Protein AF-A0A1L8EBM4-F1 (afdb_monomer_lite)

Structure (mmCIF, N/CA/C/O backbone):
data_AF-A0A1L8EBM4-F1
#
_entry.id   AF-A0A1L8EBM4-F1
#
loop_
_atom_site.group_PDB
_atom_site.id
_atom_site.type_symbol
_atom_site.label_atom_id
_atom_site.label_alt_id
_atom_site.label_comp_id
_atom_site.label_asym_id
_atom_site.label_entity_id
_atom_site.label_seq_id
_atom_site.pdbx_PDB_ins_code
_atom_site.Cartn_x
_atom_site.Cartn_y
_atom_site.Cartn_z
_atom_site.occupancy
_atom_site.B_iso_or_equiv
_atom_site.auth_seq_id
_atom_site.auth_comp_id
_atom_site.auth_asym_id
_atom_site.auth_atom_id
_atom_site.pdbx_PDB_model_num
ATOM 1 N N . MET A 1 1 ? 6.363 -48.284 6.028 1.00 50.44 1 MET A N 1
ATOM 2 C CA . MET A 1 1 ? 7.364 -48.584 4.974 1.00 50.44 1 MET A CA 1
ATOM 3 C C . MET A 1 1 ? 6.969 -48.067 3.585 1.00 50.44 1 MET A C 1
ATOM 5 O O . MET A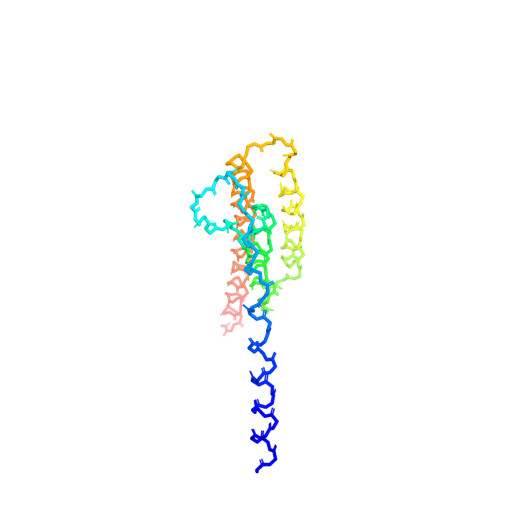 1 1 ? 7.837 -47.555 2.901 1.00 50.44 1 MET A O 1
ATOM 9 N N . LYS A 1 2 ? 5.688 -48.103 3.175 1.00 48.66 2 LYS A N 1
ATOM 10 C CA . LYS A 1 2 ? 5.227 -47.546 1.879 1.00 48.66 2 LYS A CA 1
ATOM 11 C C . LYS A 1 2 ? 5.368 -46.015 1.743 1.00 48.66 2 LYS A C 1
ATOM 13 O O . LYS A 1 2 ? 5.691 -45.537 0.666 1.00 48.66 2 LYS A O 1
ATOM 18 N N . PHE A 1 3 ? 5.225 -45.258 2.835 1.00 51.44 3 PHE A N 1
ATOM 19 C CA . PHE A 1 3 ? 5.346 -43.790 2.811 1.00 51.44 3 PHE A CA 1
ATOM 20 C C . PHE A 1 3 ? 6.774 -43.271 2.572 1.00 51.44 3 PHE A C 1
ATOM 22 O O . PHE A 1 3 ? 6.941 -42.217 1.969 1.00 51.44 3 PHE A O 1
ATOM 29 N N . LEU A 1 4 ? 7.805 -44.026 2.970 1.00 57.03 4 LEU A N 1
ATOM 30 C CA . LEU A 1 4 ? 9.201 -43.626 2.741 1.00 57.03 4 LEU A CA 1
ATOM 31 C C . LEU A 1 4 ? 9.603 -43.747 1.265 1.00 57.03 4 LEU A C 1
ATOM 33 O O . LEU A 1 4 ? 10.392 -42.945 0.777 1.00 57.03 4 LEU A O 1
ATOM 37 N N . VAL A 1 5 ? 9.010 -44.696 0.536 1.00 56.91 5 VAL A N 1
ATOM 38 C CA . VAL A 1 5 ? 9.256 -44.873 -0.904 1.00 56.91 5 VAL A CA 1
ATOM 39 C C . VAL A 1 5 ? 8.628 -43.731 -1.707 1.00 56.91 5 VAL A C 1
ATOM 41 O O . VAL A 1 5 ? 9.250 -43.224 -2.634 1.00 56.91 5 VAL A O 1
ATOM 44 N N . VAL A 1 6 ? 7.437 -43.266 -1.312 1.00 58.50 6 VAL A N 1
ATOM 45 C CA . VAL A 1 6 ? 6.760 -42.133 -1.968 1.00 58.50 6 VAL A CA 1
ATOM 46 C C . VAL A 1 6 ? 7.522 -40.825 -1.737 1.00 58.50 6 VAL A C 1
ATOM 48 O O . VAL A 1 6 ? 7.703 -40.052 -2.673 1.00 58.50 6 VAL A O 1
ATOM 51 N N . LEU A 1 7 ? 8.042 -40.603 -0.526 1.00 58.69 7 LEU A N 1
ATOM 52 C CA . LEU A 1 7 ? 8.805 -39.393 -0.207 1.00 58.69 7 LEU A CA 1
ATOM 53 C C . LEU A 1 7 ? 10.168 -39.358 -0.926 1.00 58.69 7 LEU A C 1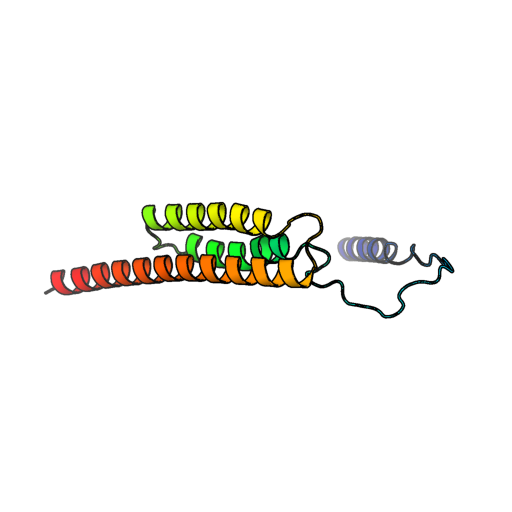
ATOM 55 O O . LEU A 1 7 ? 10.592 -38.305 -1.398 1.00 58.69 7 LEU A O 1
ATOM 59 N N . GLY A 1 8 ? 10.817 -40.517 -1.090 1.00 56.28 8 GLY A N 1
ATOM 60 C CA . GLY A 1 8 ? 12.043 -40.641 -1.886 1.00 56.28 8 GLY A CA 1
ATOM 61 C C . GLY A 1 8 ? 11.825 -40.398 -3.384 1.00 56.28 8 GLY A C 1
ATOM 62 O O . GLY A 1 8 ? 12.650 -39.753 -4.029 1.00 56.28 8 GLY A O 1
ATOM 63 N N . LEU A 1 9 ? 10.694 -40.853 -3.934 1.00 57.19 9 LEU A N 1
ATOM 64 C CA . LEU A 1 9 ? 10.384 -40.721 -5.362 1.00 57.19 9 LEU A CA 1
ATOM 65 C C . LEU A 1 9 ? 10.032 -39.273 -5.755 1.00 57.19 9 LEU A C 1
ATOM 67 O O . LEU A 1 9 ? 10.399 -38.825 -6.839 1.00 57.19 9 LEU A O 1
ATOM 71 N N . VAL A 1 10 ? 9.414 -38.507 -4.849 1.00 58.44 10 VAL A N 1
ATOM 72 C CA . VAL A 1 10 ? 9.153 -37.069 -5.050 1.00 58.44 10 VAL A CA 1
ATOM 73 C C . VAL A 1 10 ? 10.443 -36.242 -4.957 1.00 58.44 10 VAL A C 1
ATOM 75 O O . VAL A 1 10 ? 10.649 -35.342 -5.772 1.00 58.44 10 VAL A O 1
ATOM 78 N N . CYS A 1 11 ? 11.363 -36.579 -4.044 1.00 50.44 11 CYS A N 1
ATOM 79 C CA . CYS A 1 11 ? 12.663 -35.901 -3.955 1.00 50.44 11 CYS A CA 1
ATOM 80 C C . CYS A 1 11 ? 13.551 -36.126 -5.192 1.00 50.44 11 CYS A C 1
ATOM 82 O O . CYS A 1 11 ? 14.285 -35.219 -5.582 1.00 50.44 11 CYS A O 1
ATOM 84 N N . ALA A 1 12 ? 13.468 -37.291 -5.842 1.00 52.19 12 ALA A N 1
ATOM 85 C CA . ALA A 1 12 ? 14.237 -37.570 -7.057 1.00 52.19 12 ALA A CA 1
ATOM 86 C C . ALA A 1 12 ? 13.735 -36.781 -8.283 1.00 52.19 12 ALA A C 1
ATOM 88 O O . ALA A 1 12 ? 14.548 -36.346 -9.094 1.00 52.19 12 ALA A O 1
ATOM 89 N N . LEU A 1 13 ? 12.423 -36.536 -8.393 1.00 56.06 13 LEU A N 1
ATOM 90 C CA . LEU A 1 13 ? 11.832 -35.747 -9.487 1.00 56.06 13 LEU A CA 1
ATOM 91 C C . LEU A 1 13 ? 12.015 -34.229 -9.305 1.00 56.06 13 LEU A C 1
ATOM 93 O O . LEU A 1 13 ? 12.027 -33.492 -10.289 1.00 56.06 13 LEU A O 1
ATOM 97 N N . GLY A 1 14 ? 12.195 -33.755 -8.066 1.00 52.75 14 GLY A N 1
ATOM 98 C CA . GLY A 1 14 ? 12.430 -32.335 -7.772 1.00 52.75 14 GLY A CA 1
ATOM 99 C C . GLY A 1 14 ? 13.830 -31.835 -8.152 1.00 52.75 14 GLY A C 1
ATOM 100 O O . GLY A 1 14 ? 13.992 -30.668 -8.503 1.00 52.75 14 GLY A O 1
ATOM 101 N N . LEU A 1 15 ? 14.841 -32.709 -8.137 1.00 51.84 15 LEU A N 1
ATOM 102 C CA . LEU A 1 15 ? 16.229 -32.345 -8.461 1.00 51.84 15 LEU A CA 1
ATOM 103 C C . LEU A 1 15 ? 16.512 -32.293 -9.973 1.00 51.84 15 LEU A C 1
ATOM 105 O O . LEU A 1 15 ? 17.502 -31.696 -10.389 1.00 51.84 15 LEU A O 1
ATOM 109 N N . SER A 1 16 ? 15.641 -32.863 -10.811 1.00 52.97 16 SER A N 1
ATOM 110 C CA . SER A 1 16 ? 15.853 -32.938 -12.264 1.00 52.97 16 SER A CA 1
ATOM 111 C C . SER A 1 16 ? 15.483 -31.661 -13.028 1.00 52.97 16 SER A C 1
ATOM 113 O O . SER A 1 16 ? 15.842 -31.540 -14.195 1.00 52.97 16 SER A O 1
ATOM 115 N N . GLN A 1 17 ? 14.802 -30.687 -12.411 1.00 53.25 17 GLN A N 1
ATOM 116 C CA . GLN A 1 17 ? 14.462 -29.420 -13.084 1.00 53.25 17 GLN A CA 1
ATOM 117 C C . GLN A 1 17 ? 15.486 -28.296 -12.853 1.00 53.25 17 GLN A C 1
ATOM 119 O O . GLN A 1 17 ? 15.325 -27.197 -13.376 1.00 53.25 17 GLN A O 1
ATOM 124 N N . ALA A 1 18 ? 16.573 -28.563 -12.122 1.00 49.38 18 ALA A N 1
ATOM 125 C CA . ALA A 1 18 ? 17.606 -27.568 -11.830 1.00 49.38 18 ALA A CA 1
ATOM 126 C C . ALA A 1 18 ? 18.752 -27.505 -12.865 1.00 49.38 18 ALA A C 1
ATOM 128 O O . ALA A 1 18 ? 19.656 -26.686 -12.709 1.00 49.38 18 ALA A O 1
ATOM 129 N N . GLN A 1 19 ? 18.760 -28.338 -13.917 1.00 48.66 19 GLN A N 1
ATOM 130 C CA . GLN A 1 19 ? 19.920 -28.459 -14.817 1.00 48.66 19 GLN A CA 1
ATOM 131 C C . GLN A 1 19 ? 19.578 -28.541 -16.313 1.00 48.66 19 GLN A C 1
ATOM 133 O O . GLN A 1 19 ? 20.021 -29.457 -16.987 1.00 48.66 19 GLN A O 1
ATOM 138 N N . MET A 1 20 ? 18.855 -27.564 -16.869 1.00 47.34 20 MET A N 1
ATOM 139 C CA . MET A 1 20 ? 18.864 -27.316 -18.324 1.00 47.34 20 MET A CA 1
ATOM 140 C C . MET A 1 20 ? 18.807 -25.811 -18.629 1.00 47.34 20 MET A C 1
ATOM 142 O O . MET A 1 20 ? 17.875 -25.331 -19.261 1.00 47.34 20 MET A O 1
ATOM 146 N N . ASN A 1 21 ? 19.803 -25.041 -18.179 1.00 49.91 21 ASN A N 1
ATOM 147 C CA . ASN A 1 21 ? 20.179 -23.805 -18.880 1.00 49.91 21 ASN A CA 1
ATOM 148 C C . ASN A 1 21 ? 21.665 -23.456 -18.687 1.00 49.91 21 ASN A C 1
ATOM 150 O O . ASN A 1 21 ? 22.029 -22.323 -18.391 1.00 49.91 21 ASN A O 1
ATOM 154 N N . TYR A 1 22 ? 22.543 -24.448 -18.867 1.00 48.38 22 TYR A N 1
ATOM 155 C CA . TYR A 1 22 ? 23.928 -24.188 -19.269 1.00 48.38 22 TYR A CA 1
ATOM 156 C C . TYR A 1 22 ? 23.960 -23.999 -20.792 1.00 48.38 22 TYR A C 1
ATOM 158 O O . TYR A 1 22 ? 24.529 -24.791 -21.538 1.00 48.38 22 TYR A O 1
ATOM 166 N N . GLY A 1 23 ? 23.292 -22.948 -21.266 1.00 43.38 23 GLY A N 1
ATOM 167 C CA . GLY A 1 23 ? 23.506 -22.428 -22.605 1.00 43.38 23 GLY A CA 1
ATOM 168 C C . GLY A 1 23 ? 24.769 -21.576 -22.597 1.00 43.38 23 GLY A C 1
ATOM 169 O O . GLY A 1 23 ? 24.717 -20.401 -22.244 1.00 43.38 23 GLY A O 1
ATOM 170 N N . MET A 1 24 ? 25.908 -22.163 -22.979 1.00 56.25 24 MET A N 1
ATOM 171 C CA . MET A 1 24 ? 27.074 -21.411 -23.453 1.00 56.25 24 MET A CA 1
ATOM 172 C C . MET A 1 24 ? 26.670 -20.625 -24.710 1.00 56.25 24 MET A C 1
ATOM 174 O O . MET A 1 24 ? 26.850 -21.082 -25.835 1.00 56.25 24 MET A O 1
ATOM 178 N N . GLY A 1 25 ? 26.095 -19.442 -24.515 1.00 49.72 25 GLY A N 1
ATOM 179 C CA . GLY A 1 25 ? 25.939 -18.419 -25.538 1.00 49.72 25 GLY A CA 1
ATOM 180 C C . GLY A 1 25 ? 27.012 -17.361 -25.334 1.00 49.72 25 GLY A C 1
ATOM 181 O O . GLY A 1 25 ? 26.832 -16.434 -24.552 1.00 49.72 25 GLY A O 1
ATOM 182 N N . MET A 1 26 ? 28.144 -17.522 -26.020 1.00 54.09 26 MET A N 1
ATOM 183 C CA . MET A 1 26 ? 29.145 -16.472 -26.216 1.00 54.09 26 MET A CA 1
ATOM 184 C C . MET A 1 26 ? 28.479 -15.274 -26.908 1.00 54.09 26 MET A C 1
ATOM 186 O O . MET A 1 26 ? 28.314 -15.269 -28.124 1.00 54.09 26 MET A O 1
ATOM 190 N N . GLY A 1 27 ? 28.081 -14.267 -26.135 1.00 43.97 27 GLY A N 1
ATOM 191 C CA . GLY A 1 27 ? 27.540 -13.011 -26.644 1.00 43.97 27 GLY A CA 1
ATOM 192 C C . GLY A 1 27 ? 27.933 -11.876 -25.714 1.00 43.97 27 GLY A C 1
ATOM 193 O O . GLY A 1 27 ? 27.430 -11.772 -24.601 1.00 43.97 27 GLY A O 1
ATOM 194 N N . MET A 1 28 ? 28.888 -11.060 -26.154 1.00 50.69 28 MET A N 1
ATOM 195 C CA . MET A 1 28 ? 29.361 -9.879 -25.440 1.00 50.69 28 MET A CA 1
ATOM 196 C C . MET A 1 28 ? 28.203 -8.943 -25.064 1.00 50.69 28 MET A C 1
ATOM 198 O O . MET A 1 28 ? 27.493 -8.461 -25.942 1.00 50.69 28 MET A O 1
ATOM 202 N N . GLY A 1 29 ? 28.069 -8.616 -23.777 1.00 46.16 29 GLY A N 1
ATOM 203 C CA . GLY A 1 29 ? 27.231 -7.504 -23.326 1.00 46.16 29 GLY A CA 1
ATOM 204 C C . GLY A 1 29 ? 26.730 -7.673 -21.894 1.00 46.16 29 GLY A C 1
ATOM 205 O O . GLY A 1 29 ? 25.840 -8.471 -21.647 1.00 46.16 29 GLY A O 1
ATOM 206 N N . PHE A 1 30 ? 27.273 -6.872 -20.972 1.00 44.66 30 PHE A N 1
ATOM 207 C CA . PHE A 1 30 ? 26.828 -6.705 -19.576 1.00 44.66 30 PHE A CA 1
ATOM 208 C C . PHE A 1 30 ? 27.059 -7.893 -18.624 1.00 44.66 30 PHE A C 1
ATOM 210 O O . PHE A 1 30 ? 26.142 -8.472 -18.048 1.00 44.66 30 PHE A O 1
ATOM 217 N N . GLY A 1 31 ? 28.336 -8.195 -18.379 1.00 41.53 31 GLY A N 1
ATOM 218 C CA . GLY A 1 31 ? 28.758 -8.997 -17.233 1.00 41.53 31 GLY A CA 1
ATOM 219 C C . GLY A 1 31 ? 28.671 -8.222 -15.913 1.00 41.53 31 GLY A C 1
ATOM 220 O O . GLY A 1 31 ? 29.292 -7.173 -15.769 1.00 41.53 31 GLY A O 1
ATOM 221 N N . MET A 1 32 ? 27.898 -8.770 -14.973 1.00 41.81 32 MET A N 1
ATOM 222 C CA . MET A 1 32 ? 28.107 -8.875 -13.514 1.00 41.81 32 MET A CA 1
ATOM 223 C C . MET A 1 32 ? 26.722 -9.079 -12.895 1.00 41.81 32 MET A C 1
ATOM 225 O O . MET A 1 32 ? 25.835 -8.261 -13.113 1.00 41.81 32 MET A O 1
ATOM 229 N N . GLY A 1 33 ? 26.528 -10.180 -12.165 1.00 45.09 33 GLY A N 1
ATOM 230 C CA . GLY A 1 33 ? 25.238 -10.633 -11.637 1.00 45.09 33 GLY A CA 1
ATOM 231 C C . GLY A 1 33 ? 24.507 -9.609 -10.766 1.00 45.09 33 GLY A C 1
ATOM 232 O O . GLY A 1 33 ? 24.536 -9.679 -9.538 1.00 45.09 33 GLY A O 1
ATOM 233 N N . MET A 1 34 ? 23.796 -8.682 -11.403 1.00 44.44 34 MET A N 1
ATOM 234 C CA . MET A 1 34 ? 22.813 -7.853 -10.735 1.00 44.44 34 MET A CA 1
ATOM 235 C C . MET A 1 34 ? 21.657 -8.762 -10.347 1.00 44.44 34 MET A C 1
ATOM 237 O O . MET A 1 34 ? 20.955 -9.290 -11.207 1.00 44.44 34 MET A O 1
ATOM 241 N N . LYS A 1 35 ? 21.444 -8.926 -9.037 1.00 53.47 35 LYS A N 1
ATOM 242 C CA . LYS A 1 35 ? 20.124 -9.275 -8.505 1.00 53.47 35 LYS A CA 1
ATOM 243 C C . LYS A 1 35 ? 19.128 -8.388 -9.246 1.00 53.47 35 LYS A C 1
ATOM 245 O O . LYS A 1 35 ? 19.203 -7.172 -9.084 1.00 53.47 35 LYS A O 1
ATOM 250 N N . THR A 1 36 ? 18.265 -8.956 -10.084 1.00 56.88 36 THR A N 1
ATOM 251 C CA . THR A 1 36 ? 17.191 -8.191 -10.721 1.00 56.88 36 THR A CA 1
ATOM 252 C C . THR A 1 36 ? 16.429 -7.489 -9.596 1.00 56.88 36 THR A C 1
ATOM 254 O O . THR A 1 36 ? 15.854 -8.187 -8.748 1.00 56.88 36 THR A O 1
ATOM 257 N N . PRO A 1 37 ? 16.486 -6.147 -9.492 1.00 65.25 37 PRO A N 1
ATOM 258 C CA . PRO A 1 37 ? 15.785 -5.449 -8.427 1.00 65.25 37 PRO A CA 1
ATOM 259 C C . PRO A 1 37 ? 14.288 -5.752 -8.559 1.00 65.25 37 PRO A C 1
ATOM 261 O O . PRO A 1 37 ? 13.806 -6.052 -9.651 1.00 65.25 37 PRO A O 1
ATOM 264 N N . PHE A 1 38 ? 13.560 -5.737 -7.440 1.00 70.25 38 PHE A N 1
ATOM 265 C CA . PHE A 1 38 ? 12.111 -5.984 -7.425 1.00 70.25 38 PHE A CA 1
ATOM 266 C C . PHE A 1 38 ? 11.679 -7.368 -7.953 1.00 70.25 38 PHE A C 1
ATOM 268 O O . PHE A 1 38 ? 10.591 -7.511 -8.499 1.00 70.25 38 PHE A O 1
ATOM 275 N N . ALA A 1 39 ? 12.523 -8.398 -7.795 1.00 73.19 39 ALA A N 1
ATOM 276 C CA . ALA A 1 39 ? 12.247 -9.778 -8.227 1.00 73.19 39 ALA A CA 1
ATOM 277 C C . ALA A 1 39 ? 11.928 -9.921 -9.733 1.00 73.19 39 ALA A C 1
ATOM 279 O O . ALA A 1 39 ? 11.240 -10.853 -10.138 1.00 73.19 39 ALA A O 1
ATOM 280 N N . GLY A 1 40 ? 12.428 -8.997 -10.562 1.00 72.81 40 GLY A N 1
ATOM 281 C CA . GLY A 1 40 ? 12.146 -8.975 -12.001 1.00 72.81 40 GLY A CA 1
ATOM 282 C C . GLY A 1 40 ? 10.815 -8.314 -12.377 1.00 72.81 40 GLY A C 1
ATOM 283 O O . GLY A 1 40 ? 10.469 -8.302 -13.554 1.00 72.81 40 GLY A O 1
ATOM 284 N N . MET A 1 41 ? 10.085 -7.741 -11.413 1.00 76.69 41 MET A N 1
ATOM 285 C CA . MET A 1 41 ? 8.883 -6.941 -11.661 1.00 76.69 41 MET A CA 1
ATOM 286 C C . MET A 1 41 ? 9.206 -5.461 -11.879 1.00 76.69 41 MET A C 1
ATOM 288 O O . MET A 1 41 ? 10.244 -4.945 -11.457 1.00 76.69 41 MET A O 1
ATOM 292 N N . LEU A 1 42 ? 8.263 -4.754 -12.503 1.00 79.94 42 LEU A N 1
ATOM 293 C CA . LEU A 1 42 ? 8.286 -3.296 -12.560 1.00 79.94 42 LEU A CA 1
ATOM 294 C C . LEU A 1 42 ? 8.161 -2.716 -11.136 1.00 79.94 42 LEU A C 1
ATOM 296 O O . LEU A 1 42 ? 7.373 -3.235 -10.340 1.00 79.94 42 LEU A O 1
ATOM 300 N N . PRO A 1 43 ? 8.867 -1.618 -10.803 1.00 79.69 43 PRO A N 1
ATOM 301 C CA . PRO A 1 43 ? 8.830 -1.025 -9.464 1.00 79.69 43 PRO A CA 1
ATOM 302 C C . PRO A 1 43 ? 7.409 -0.733 -8.962 1.00 79.69 43 PRO A C 1
ATOM 304 O O . PRO A 1 43 ? 7.086 -1.053 -7.821 1.00 79.69 43 PRO A O 1
ATOM 307 N N . GLY A 1 44 ? 6.538 -0.189 -9.824 1.00 80.62 44 GLY A N 1
ATOM 308 C CA . GLY A 1 44 ? 5.139 0.090 -9.480 1.00 80.62 44 GLY A CA 1
ATOM 309 C C . GLY A 1 44 ? 4.360 -1.168 -9.092 1.00 80.62 44 GLY A C 1
ATOM 310 O O . GLY A 1 44 ? 3.708 -1.184 -8.052 1.00 80.62 44 GLY A O 1
ATOM 311 N N . GLN A 1 45 ? 4.514 -2.250 -9.861 1.00 83.81 45 GLN A N 1
ATOM 312 C CA . GLN A 1 45 ? 3.869 -3.534 -9.568 1.00 83.81 45 GLN A CA 1
ATOM 313 C C . GLN A 1 45 ? 4.379 -4.143 -8.263 1.00 83.81 45 GLN A C 1
ATOM 315 O O . GLN A 1 45 ? 3.588 -4.648 -7.469 1.00 83.81 45 GLN A O 1
ATOM 320 N N . PHE A 1 46 ? 5.685 -4.063 -8.002 1.00 86.75 46 PHE A N 1
ATOM 321 C CA . PHE A 1 46 ? 6.252 -4.548 -6.747 1.00 86.75 46 PHE A CA 1
ATOM 322 C C . PHE A 1 46 ? 5.705 -3.773 -5.543 1.00 86.75 46 PHE A C 1
ATOM 324 O O . PHE A 1 46 ? 5.251 -4.376 -4.572 1.00 86.75 46 PHE A O 1
ATOM 331 N N . PHE A 1 47 ? 5.723 -2.438 -5.591 1.00 86.31 47 PHE A N 1
ATOM 332 C CA . PHE A 1 47 ? 5.244 -1.625 -4.474 1.00 86.31 47 PHE A CA 1
ATOM 333 C C . PHE A 1 47 ? 3.742 -1.791 -4.233 1.00 86.31 47 PHE A C 1
ATOM 335 O O . PHE A 1 47 ? 3.329 -1.857 -3.077 1.00 86.31 47 PHE A O 1
ATOM 342 N N . GLN A 1 48 ? 2.943 -1.928 -5.288 1.00 86.12 48 GLN A N 1
ATOM 343 C CA . GLN A 1 48 ? 1.517 -2.225 -5.184 1.00 86.12 48 GLN A CA 1
ATOM 344 C C . GLN A 1 48 ? 1.269 -3.596 -4.534 1.00 86.12 48 GLN A C 1
ATOM 346 O O . GLN A 1 48 ? 0.634 -3.683 -3.485 1.00 86.12 48 GLN A O 1
ATOM 351 N N . THR A 1 49 ? 1.790 -4.668 -5.132 1.00 85.19 49 THR A N 1
ATOM 352 C CA . THR A 1 49 ? 1.431 -6.052 -4.768 1.00 85.19 49 THR A CA 1
ATOM 353 C C . THR A 1 49 ? 2.081 -6.526 -3.473 1.00 85.19 49 THR A C 1
ATOM 355 O O . THR A 1 49 ? 1.456 -7.235 -2.691 1.00 85.19 49 THR A O 1
ATOM 358 N N . VAL A 1 50 ? 3.329 -6.132 -3.216 1.00 85.31 50 VAL A N 1
ATOM 359 C CA . VAL A 1 50 ? 4.080 -6.615 -2.050 1.00 85.31 50 VAL A CA 1
ATOM 360 C C . VAL A 1 50 ? 3.876 -5.697 -0.855 1.00 85.31 50 VAL A C 1
ATOM 362 O O . VAL A 1 50 ? 3.700 -6.168 0.269 1.00 85.31 50 VAL A O 1
ATOM 365 N N . VAL A 1 51 ? 3.911 -4.381 -1.068 1.00 87.25 51 VAL A N 1
ATOM 366 C CA . VAL A 1 51 ? 3.929 -3.419 0.040 1.00 87.25 51 VAL A CA 1
ATOM 367 C C . VAL A 1 51 ? 2.539 -2.876 0.335 1.00 87.25 51 VAL A C 1
ATOM 369 O O . VAL A 1 51 ? 2.084 -2.979 1.469 1.00 87.25 51 VAL A O 1
ATOM 372 N N . LEU A 1 52 ? 1.850 -2.314 -0.657 1.00 90.00 52 LEU A N 1
ATOM 373 C CA . LEU A 1 52 ? 0.560 -1.675 -0.414 1.00 90.00 52 LEU A CA 1
ATOM 374 C C . LEU A 1 52 ? -0.523 -2.697 -0.063 1.00 90.00 52 LEU A C 1
ATOM 376 O O . LEU A 1 52 ? -1.219 -2.515 0.931 1.00 90.00 52 LEU A O 1
ATOM 380 N N . GLN A 1 53 ? -0.638 -3.791 -0.822 1.00 89.62 53 GLN A N 1
ATOM 381 C CA . GLN A 1 53 ? -1.640 -4.816 -0.525 1.00 89.62 53 GLN A CA 1
ATOM 382 C C . GLN A 1 53 ? -1.389 -5.528 0.808 1.00 89.62 53 GLN A C 1
ATOM 384 O O . GLN A 1 53 ? -2.347 -5.899 1.481 1.00 89.62 53 GLN A O 1
ATOM 389 N N . SER A 1 54 ? -0.132 -5.680 1.243 1.00 89.38 54 SER A N 1
ATOM 390 C CA . SER A 1 54 ? 0.140 -6.262 2.562 1.00 89.38 54 SER A CA 1
ATOM 391 C C . SER A 1 54 ? -0.244 -5.323 3.707 1.00 89.38 54 SER A C 1
ATOM 393 O O . SER A 1 54 ? -0.725 -5.793 4.736 1.00 89.38 54 SER A O 1
ATOM 395 N N . GLU A 1 55 ? -0.077 -4.008 3.551 1.00 89.00 55 GLU A N 1
ATOM 396 C CA . GLU A 1 55 ? -0.527 -3.029 4.549 1.00 89.00 55 GLU A CA 1
ATOM 397 C C . GLU A 1 55 ? -2.048 -2.863 4.555 1.00 89.00 55 GLU A C 1
ATOM 399 O O . GLU A 1 55 ? -2.660 -2.918 5.621 1.00 89.00 55 GLU A O 1
ATOM 404 N N . ALA A 1 56 ? -2.674 -2.760 3.383 1.00 90.06 56 ALA A N 1
ATOM 405 C CA . ALA A 1 56 ? -4.128 -2.727 3.265 1.00 90.06 56 ALA A CA 1
ATOM 406 C C . ALA A 1 56 ? -4.763 -4.015 3.810 1.00 90.06 56 ALA A C 1
ATOM 408 O O . ALA A 1 56 ? -5.725 -3.955 4.568 1.00 90.06 56 ALA A O 1
ATOM 409 N N . GLY A 1 57 ? -4.185 -5.180 3.505 1.00 90.12 57 GLY A N 1
ATOM 410 C CA . GLY A 1 57 ? -4.649 -6.469 4.013 1.00 90.12 57 GLY A CA 1
ATOM 411 C C . GLY A 1 57 ? -4.619 -6.555 5.539 1.00 90.12 57 GLY A C 1
ATOM 412 O O . GLY A 1 57 ? -5.564 -7.061 6.134 1.00 90.12 57 GLY A O 1
ATOM 413 N N . LYS A 1 58 ? -3.586 -6.006 6.194 1.00 89.38 58 LYS A N 1
ATOM 414 C CA . LYS A 1 58 ? -3.535 -5.937 7.666 1.00 89.38 58 LYS A CA 1
ATOM 415 C C . LYS A 1 58 ? -4.696 -5.130 8.242 1.00 89.38 58 LYS A C 1
ATOM 417 O O . LYS A 1 58 ? -5.290 -5.570 9.215 1.00 89.38 58 LYS A O 1
ATOM 422 N N . LEU A 1 59 ? -5.028 -3.993 7.628 1.00 87.94 59 LEU A N 1
ATOM 423 C CA . LEU A 1 59 ? -6.156 -3.160 8.050 1.00 87.94 59 LEU A CA 1
ATOM 424 C C . LEU A 1 59 ? -7.498 -3.851 7.803 1.00 87.94 59 LEU A C 1
ATOM 426 O O . LEU A 1 59 ? -8.359 -3.841 8.673 1.00 87.94 59 LEU A O 1
ATOM 430 N N . LEU A 1 60 ? -7.671 -4.485 6.643 1.00 90.31 60 LEU A N 1
ATOM 431 C CA . LEU A 1 60 ? -8.913 -5.173 6.282 1.00 90.31 60 LEU A CA 1
ATOM 432 C C . LEU A 1 60 ? -9.196 -6.406 7.150 1.00 90.31 60 LEU A C 1
ATOM 434 O O . LEU A 1 60 ? -10.358 -6.755 7.342 1.00 90.31 60 LEU A O 1
ATOM 438 N N . LEU A 1 61 ? -8.152 -7.056 7.671 1.00 90.25 61 LEU A N 1
ATOM 439 C CA . LEU A 1 61 ? -8.269 -8.179 8.604 1.00 90.25 61 LEU A CA 1
ATOM 440 C C . LEU A 1 61 ? -8.540 -7.738 10.049 1.00 90.25 61 LEU A C 1
ATOM 442 O O . LEU A 1 61 ? -8.794 -8.597 10.895 1.00 90.25 61 LEU A O 1
ATOM 446 N N . SER A 1 62 ? -8.489 -6.436 10.349 1.00 85.88 62 SER A N 1
ATOM 447 C CA . SER A 1 62 ? -8.822 -5.928 11.677 1.00 85.88 62 SER A CA 1
ATOM 448 C C . SER A 1 62 ? -10.312 -6.163 11.964 1.00 85.88 62 SER A C 1
ATOM 450 O O . SER A 1 62 ? -11.160 -5.610 11.257 1.00 85.88 62 SER A O 1
ATOM 452 N N . PRO A 1 63 ? -10.654 -6.959 12.996 1.00 79.19 63 PRO A N 1
ATOM 453 C CA . PRO A 1 63 ? -12.035 -7.364 13.268 1.00 79.19 63 PRO A CA 1
ATOM 454 C C . PRO A 1 63 ? -12.936 -6.182 13.643 1.00 79.19 63 PRO A C 1
ATOM 456 O O . PRO A 1 63 ? -14.130 -6.208 13.358 1.00 79.19 63 PRO A O 1
ATOM 459 N N . ASP A 1 64 ? -12.351 -5.129 14.212 1.00 80.44 64 ASP A N 1
ATOM 460 C CA . ASP A 1 64 ? -13.064 -3.939 14.679 1.00 80.44 64 ASP A CA 1
ATOM 461 C C . ASP A 1 64 ? -13.100 -2.812 13.637 1.00 80.44 64 ASP A C 1
ATOM 463 O O . ASP A 1 64 ? -13.505 -1.695 13.958 1.00 80.44 64 ASP A O 1
ATOM 467 N N . LEU A 1 65 ? -12.661 -3.060 12.391 1.00 85.69 65 LEU A N 1
ATOM 468 C CA . LEU A 1 65 ? -12.686 -2.029 11.355 1.00 85.69 65 LEU A CA 1
ATOM 469 C C . LEU A 1 65 ? -14.133 -1.796 10.862 1.00 85.69 65 LEU A C 1
ATOM 471 O O . LEU A 1 65 ? -14.733 -2.708 10.272 1.00 85.69 65 LEU A O 1
ATOM 475 N N . PRO A 1 66 ? -14.684 -0.578 11.037 1.00 88.50 66 PRO A N 1
ATOM 476 C CA . PRO A 1 66 ? -15.989 -0.186 10.510 1.00 88.50 66 PRO A CA 1
ATOM 477 C C . PRO A 1 66 ? -16.085 -0.351 8.988 1.00 88.50 66 PRO A C 1
ATOM 479 O O . PRO A 1 66 ? -15.106 -0.128 8.273 1.00 88.50 66 PRO A O 1
ATOM 482 N N . GLU A 1 67 ? -17.277 -0.672 8.476 1.00 88.69 67 GLU A N 1
ATOM 483 C CA . GLU A 1 67 ? -17.506 -0.881 7.034 1.00 88.69 67 GLU A CA 1
ATOM 484 C C . GLU A 1 67 ? -17.147 0.352 6.189 1.00 88.69 67 GLU A C 1
ATOM 486 O O . GLU A 1 67 ? -16.563 0.221 5.118 1.00 88.69 67 GLU A O 1
ATOM 491 N N . ASP A 1 68 ? -17.412 1.562 6.692 1.00 90.19 68 ASP A N 1
ATOM 492 C CA . ASP A 1 68 ? -17.071 2.802 5.986 1.00 90.19 68 ASP A CA 1
ATOM 493 C C . ASP A 1 68 ? -15.555 3.004 5.845 1.00 90.19 68 ASP A C 1
ATOM 495 O O . ASP A 1 68 ? -15.081 3.529 4.836 1.00 90.19 68 ASP A O 1
ATOM 499 N N . LEU A 1 69 ? -14.779 2.569 6.843 1.00 91.31 69 LEU A N 1
ATOM 500 C CA . LEU A 1 69 ? -13.318 2.599 6.795 1.00 91.31 69 LEU A CA 1
ATOM 501 C C . LEU A 1 69 ? -12.777 1.473 5.913 1.00 91.31 69 LEU A C 1
ATOM 503 O O . LEU A 1 69 ? -11.835 1.700 5.157 1.00 91.31 69 LEU A O 1
ATOM 507 N N . ARG A 1 70 ? -13.411 0.297 5.931 1.00 91.94 70 ARG A N 1
ATOM 508 C CA . ARG A 1 70 ? -13.090 -0.824 5.038 1.00 91.94 70 ARG A CA 1
ATOM 509 C C . ARG A 1 70 ? -13.201 -0.413 3.573 1.00 91.94 70 ARG A C 1
ATOM 511 O O . ARG A 1 70 ? -12.267 -0.634 2.803 1.00 91.94 70 ARG A O 1
ATOM 518 N N . GLN A 1 71 ? -14.296 0.254 3.215 1.00 93.81 71 GLN A N 1
ATOM 519 C CA . GLN A 1 71 ? -14.506 0.739 1.857 1.00 93.81 71 GLN A CA 1
ATOM 520 C C . GLN A 1 71 ? -13.457 1.785 1.462 1.00 93.81 71 GLN A C 1
ATOM 522 O O . GLN A 1 71 ? -12.861 1.682 0.393 1.00 93.81 71 GLN A O 1
ATOM 527 N N . ARG A 1 72 ? -13.123 2.722 2.360 1.00 92.06 72 ARG A N 1
ATOM 528 C CA . ARG A 1 72 ? -12.060 3.710 2.115 1.00 92.06 72 ARG A CA 1
ATOM 529 C C . ARG A 1 72 ? -10.678 3.085 1.923 1.00 92.06 72 ARG A C 1
ATOM 531 O O . ARG A 1 72 ? -9.891 3.603 1.130 1.00 92.06 72 ARG A O 1
ATOM 538 N N . VAL A 1 73 ? -10.366 1.976 2.599 1.00 93.44 73 VAL A N 1
ATOM 539 C CA . VAL A 1 73 ? -9.133 1.214 2.333 1.00 93.44 73 VAL A CA 1
ATOM 540 C C . VAL A 1 73 ? -9.142 0.671 0.903 1.00 93.44 73 VAL A C 1
ATOM 542 O O . VAL A 1 73 ? -8.156 0.848 0.191 1.00 93.44 73 VAL A O 1
ATOM 545 N N . LEU A 1 74 ? -10.244 0.057 0.462 1.00 93.19 74 LEU A N 1
ATOM 546 C CA . LEU A 1 74 ? -10.378 -0.476 -0.900 1.00 93.19 74 LEU A CA 1
ATOM 547 C C . LEU A 1 74 ? -10.277 0.625 -1.965 1.00 93.19 74 LEU A C 1
A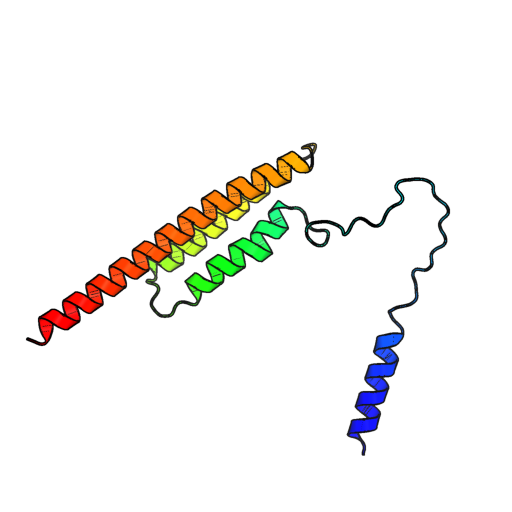TOM 549 O O . LEU A 1 74 ? -9.564 0.457 -2.957 1.00 93.19 74 LEU A O 1
ATOM 553 N N . ASP A 1 75 ? -10.911 1.772 -1.730 1.00 94.31 75 ASP A N 1
ATOM 554 C CA . ASP A 1 75 ? -10.837 2.930 -2.624 1.00 94.31 75 ASP A CA 1
ATOM 555 C C . ASP A 1 75 ? -9.405 3.485 -2.690 1.00 94.31 75 ASP A C 1
ATOM 557 O O . ASP A 1 75 ? -8.892 3.769 -3.771 1.00 94.31 75 ASP A O 1
ATOM 561 N N . THR A 1 76 ? -8.717 3.573 -1.544 1.00 92.56 76 THR A N 1
ATOM 562 C CA . THR A 1 76 ? -7.313 4.014 -1.469 1.00 92.56 76 THR A CA 1
ATOM 563 C C . THR A 1 76 ? -6.395 3.078 -2.247 1.00 92.56 76 THR A C 1
ATOM 565 O O . THR A 1 76 ? -5.510 3.544 -2.966 1.00 92.56 76 THR A O 1
ATOM 568 N N . VAL A 1 77 ? -6.598 1.762 -2.125 1.00 92.44 77 VAL A N 1
ATOM 569 C CA . VAL A 1 77 ? -5.838 0.772 -2.897 1.00 92.44 77 VAL A CA 1
ATOM 570 C C . VAL A 1 77 ? -6.101 0.961 -4.383 1.00 92.44 77 VAL A C 1
ATOM 572 O O . VAL A 1 77 ? -5.137 1.106 -5.125 1.00 92.44 77 VAL A O 1
ATOM 575 N N . THR A 1 78 ? -7.367 1.056 -4.797 1.00 92.81 78 THR A N 1
ATOM 576 C CA . THR A 1 78 ? -7.768 1.241 -6.203 1.00 92.81 78 THR A CA 1
ATOM 577 C C . THR A 1 78 ? -7.133 2.495 -6.810 1.00 92.81 78 THR A C 1
ATOM 579 O O . THR A 1 78 ? -6.481 2.433 -7.852 1.00 92.81 78 THR A O 1
ATOM 582 N N . LEU A 1 79 ? -7.219 3.629 -6.107 1.00 91.69 79 LEU A N 1
ATOM 583 C CA . LEU A 1 79 ? -6.612 4.893 -6.531 1.00 91.69 79 LEU A CA 1
ATOM 584 C C . LEU A 1 79 ? -5.079 4.801 -6.611 1.00 91.69 79 LEU A C 1
ATOM 586 O O . LEU A 1 79 ? -4.428 5.470 -7.420 1.00 91.69 79 LEU A O 1
ATOM 590 N N . ALA A 1 80 ? -4.471 3.980 -5.754 1.00 89.94 80 ALA A N 1
ATOM 591 C CA . ALA A 1 80 ? -3.042 3.748 -5.795 1.00 89.94 80 ALA A CA 1
ATOM 592 C C . ALA A 1 80 ? -2.617 2.927 -7.015 1.00 89.94 80 ALA A C 1
ATOM 594 O O . ALA A 1 80 ? -1.568 3.235 -7.581 1.00 89.94 80 ALA A O 1
ATOM 595 N N . GLU A 1 81 ? -3.413 1.942 -7.444 1.00 89.62 81 GLU A N 1
ATOM 596 C CA . GLU A 1 81 ? -3.142 1.145 -8.651 1.00 89.62 81 GLU A CA 1
ATOM 597 C C . GLU A 1 81 ? -3.051 2.044 -9.888 1.00 89.62 81 GLU A C 1
ATOM 599 O O . GLU A 1 81 ? -2.078 1.972 -10.643 1.00 89.62 81 GLU A O 1
ATOM 604 N N . GLU A 1 82 ? -4.001 2.970 -10.036 1.00 89.94 82 GLU A N 1
ATOM 605 C CA . GLU A 1 82 ? -3.988 3.979 -11.099 1.00 89.94 82 GLU A CA 1
ATOM 606 C C . GLU A 1 82 ? -2.737 4.867 -11.021 1.00 89.94 82 GLU A C 1
ATOM 608 O O . GLU A 1 82 ? -2.067 5.128 -12.024 1.00 89.94 82 GLU A O 1
ATOM 613 N N . GLY A 1 83 ? -2.360 5.295 -9.812 1.00 86.94 83 GLY A N 1
ATOM 614 C CA . GLY A 1 83 ? -1.147 6.080 -9.587 1.00 86.94 83 GLY A CA 1
ATOM 615 C C . GLY A 1 83 ? 0.139 5.337 -9.969 1.00 86.94 83 GLY A C 1
ATOM 616 O O . GLY A 1 83 ? 1.028 5.917 -10.595 1.00 86.94 83 GLY A O 1
ATOM 617 N N . PHE A 1 84 ? 0.247 4.045 -9.647 1.00 89.31 84 PHE A N 1
ATOM 618 C CA . PHE A 1 84 ? 1.398 3.223 -10.030 1.00 89.31 84 PHE A CA 1
ATOM 619 C C . PHE A 1 84 ? 1.453 2.963 -11.540 1.00 89.31 84 PHE A C 1
ATOM 621 O O . PHE A 1 84 ? 2.549 2.961 -12.116 1.00 89.31 84 PHE A O 1
ATOM 628 N N . ALA A 1 85 ? 0.298 2.795 -12.190 1.00 87.81 85 ALA A N 1
ATOM 629 C CA . ALA A 1 85 ? 0.209 2.680 -13.643 1.00 87.81 85 ALA A CA 1
ATOM 630 C C . ALA A 1 85 ? 0.737 3.952 -14.330 1.00 87.81 85 ALA A C 1
ATOM 632 O O . ALA A 1 85 ? 1.572 3.864 -15.232 1.00 87.81 85 ALA A O 1
ATOM 633 N N . ASN A 1 86 ? 0.365 5.132 -13.824 1.00 86.50 86 ASN A N 1
ATOM 634 C CA . ASN A 1 86 ? 0.846 6.422 -14.331 1.00 86.50 86 ASN A CA 1
ATOM 635 C C . ASN A 1 86 ? 2.362 6.621 -14.155 1.00 86.50 86 ASN A C 1
ATOM 637 O O . ASN A 1 86 ? 3.003 7.293 -14.962 1.00 86.50 86 ASN A O 1
ATOM 641 N N . CYS A 1 87 ? 2.968 5.999 -13.140 1.00 85.31 87 CYS A N 1
ATOM 642 C CA . CYS A 1 87 ? 4.419 6.021 -12.937 1.00 85.31 87 CYS A CA 1
ATOM 643 C C . CYS A 1 87 ? 5.207 5.139 -13.919 1.00 85.31 87 CYS A C 1
ATOM 645 O O . CYS A 1 87 ? 6.434 5.248 -13.986 1.00 85.31 87 CYS A O 1
ATOM 647 N N . SER A 1 88 ? 4.533 4.269 -14.674 1.00 78.06 88 SER A N 1
ATOM 648 C CA . SER A 1 88 ? 5.149 3.284 -15.573 1.00 78.06 88 SER A CA 1
ATOM 649 C C . SER A 1 88 ? 5.165 3.761 -17.032 1.00 78.06 88 SER A C 1
ATOM 651 O O . SER A 1 88 ? 4.955 2.979 -17.957 1.00 78.06 88 SER A O 1
ATOM 653 N N . ALA A 1 89 ? 5.408 5.059 -17.244 1.00 78.31 89 ALA A N 1
ATOM 654 C CA . ALA A 1 89 ? 5.395 5.670 -18.569 1.00 78.31 89 ALA A CA 1
ATOM 655 C C . ALA A 1 89 ? 6.470 5.068 -19.508 1.00 78.31 89 ALA A C 1
ATOM 657 O O . ALA A 1 89 ? 7.646 4.965 -19.122 1.00 78.31 89 ALA A O 1
ATOM 658 N N . PRO A 1 90 ? 6.102 4.705 -20.754 1.00 74.19 90 PRO A N 1
ATOM 659 C CA . PRO A 1 90 ? 7.047 4.186 -21.736 1.00 74.19 90 PRO A CA 1
ATOM 660 C C . PRO A 1 90 ? 8.105 5.245 -22.070 1.00 74.19 90 PRO A C 1
ATOM 662 O O . PRO A 1 90 ? 7.787 6.400 -22.340 1.00 74.19 90 PRO A O 1
ATOM 665 N N . GLY A 1 91 ? 9.381 4.854 -22.026 1.00 76.44 91 GLY A N 1
ATOM 666 C CA . GLY A 1 91 ? 10.519 5.748 -22.280 1.00 76.44 91 GLY A CA 1
ATOM 667 C C . GLY A 1 91 ? 11.033 6.523 -21.059 1.00 76.44 91 GLY A C 1
ATOM 668 O O . GLY A 1 91 ? 12.066 7.183 -21.160 1.00 76.44 91 GLY A O 1
ATOM 669 N N . ALA A 1 92 ? 10.378 6.425 -19.896 1.00 79.81 92 ALA A N 1
ATOM 670 C CA . ALA A 1 92 ? 10.905 6.997 -18.660 1.00 79.81 92 ALA A CA 1
ATOM 671 C C . ALA A 1 92 ? 12.142 6.229 -18.165 1.00 79.81 92 ALA A C 1
ATOM 673 O O . ALA A 1 92 ? 12.215 5.002 -18.246 1.00 79.81 92 ALA A O 1
ATOM 674 N N . LEU A 1 93 ? 13.111 6.955 -17.602 1.00 85.88 93 LEU A N 1
ATOM 675 C CA . LEU A 1 93 ? 14.303 6.342 -17.018 1.00 85.88 93 LEU A CA 1
ATOM 676 C C . LEU A 1 93 ? 13.921 5.490 -15.789 1.00 85.88 93 LEU A C 1
ATOM 678 O O . LEU A 1 93 ? 13.106 5.940 -14.977 1.00 85.88 93 LEU A O 1
ATOM 682 N N . PRO A 1 94 ? 14.552 4.319 -15.566 1.00 81.81 94 PRO A N 1
ATOM 683 C CA . PRO A 1 94 ? 14.193 3.424 -14.459 1.00 81.81 94 PRO A CA 1
ATOM 684 C C . PRO A 1 94 ? 14.197 4.091 -13.073 1.00 81.81 94 PRO A C 1
ATOM 686 O O . PRO A 1 94 ? 13.313 3.850 -12.254 1.00 81.81 94 PRO A O 1
ATOM 689 N N . TRP A 1 95 ? 15.149 4.990 -12.806 1.00 84.75 95 TRP A N 1
ATOM 690 C CA . TRP A 1 95 ? 15.221 5.710 -11.530 1.00 84.75 95 TRP A CA 1
ATOM 691 C C . TRP A 1 95 ? 14.048 6.684 -11.319 1.00 84.75 95 TRP A C 1
ATOM 693 O O . TRP A 1 95 ? 13.627 6.888 -10.179 1.00 84.75 95 TRP A O 1
ATOM 703 N N . MET A 1 96 ? 13.491 7.262 -12.392 1.00 87.12 96 MET A N 1
ATOM 704 C CA . MET A 1 96 ? 12.306 8.122 -12.312 1.00 87.12 96 MET A CA 1
ATOM 705 C C . MET A 1 96 ? 11.061 7.298 -11.990 1.00 87.12 96 MET A C 1
ATOM 707 O O . MET A 1 96 ? 10.272 7.704 -11.140 1.00 87.12 96 MET A O 1
ATOM 711 N N . GLN A 1 97 ? 10.921 6.117 -12.600 1.00 86.69 97 GLN A N 1
ATOM 712 C CA . GLN A 1 97 ? 9.820 5.194 -12.308 1.00 86.69 97 GLN A CA 1
ATOM 713 C C . GLN A 1 97 ? 9.852 4.737 -1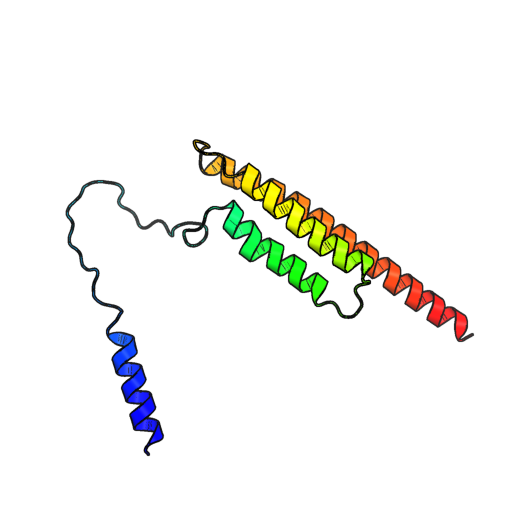0.841 1.00 86.69 97 GLN A C 1
ATOM 715 O O . GLN A 1 97 ? 8.825 4.736 -10.160 1.00 86.69 97 GLN A O 1
ATOM 720 N N . ILE A 1 98 ? 11.043 4.426 -10.312 1.00 87.31 98 ILE A N 1
ATOM 721 C CA . ILE A 1 98 ? 11.237 4.082 -8.892 1.00 87.31 98 ILE A CA 1
ATOM 722 C C . ILE A 1 98 ? 10.859 5.260 -7.987 1.00 87.31 98 ILE A C 1
ATOM 724 O O . ILE A 1 98 ? 10.154 5.077 -7.002 1.00 87.31 98 ILE A O 1
ATOM 728 N N . ARG A 1 99 ? 11.294 6.483 -8.313 1.00 90.12 99 ARG A N 1
ATOM 729 C CA . ARG A 1 99 ? 10.967 7.679 -7.517 1.00 90.12 99 ARG A CA 1
ATOM 730 C C . ARG A 1 99 ? 9.469 7.970 -7.526 1.00 90.12 99 ARG A C 1
ATOM 732 O O . ARG A 1 99 ? 8.904 8.197 -6.463 1.00 90.12 99 ARG A O 1
ATOM 739 N N . CYS A 1 100 ? 8.832 7.924 -8.693 1.00 90.56 100 CYS A N 1
ATOM 740 C CA . CYS A 1 100 ? 7.394 8.139 -8.833 1.00 90.56 100 CYS A CA 1
ATOM 741 C C . CYS A 1 100 ? 6.603 7.108 -8.022 1.00 90.56 100 CYS A C 1
ATOM 743 O O . CYS A 1 100 ? 5.768 7.474 -7.198 1.00 90.56 100 CYS A O 1
ATOM 745 N N . SER A 1 101 ? 6.930 5.822 -8.180 1.00 90.12 101 SER A N 1
ATOM 746 C CA . SER A 1 101 ? 6.269 4.753 -7.428 1.00 90.12 101 SER A CA 1
ATOM 747 C C . SER A 1 101 ? 6.523 4.855 -5.918 1.00 90.12 101 SER A C 1
ATOM 749 O O . SER A 1 101 ? 5.600 4.659 -5.135 1.00 90.12 101 SER A O 1
ATOM 751 N N . ALA A 1 102 ? 7.715 5.261 -5.478 1.00 89.94 102 ALA A N 1
ATOM 752 C CA . ALA A 1 102 ? 7.980 5.513 -4.062 1.00 89.94 102 ALA A CA 1
ATOM 753 C C . ALA A 1 102 ? 7.120 6.659 -3.490 1.00 89.94 102 ALA A C 1
ATOM 755 O O . ALA A 1 102 ? 6.568 6.517 -2.398 1.00 89.94 102 ALA A O 1
ATOM 756 N N . PHE A 1 103 ? 6.956 7.765 -4.226 1.00 91.12 103 PHE A N 1
ATOM 757 C CA . PHE A 1 103 ? 6.064 8.863 -3.825 1.00 91.12 103 PHE A CA 1
ATOM 758 C C . PHE A 1 103 ? 4.600 8.423 -3.776 1.00 91.12 103 PHE A C 1
ATOM 760 O O . PHE A 1 103 ? 3.899 8.724 -2.809 1.00 91.12 103 PHE A O 1
ATOM 767 N N . GLN A 1 104 ? 4.150 7.675 -4.784 1.00 92.56 104 GLN A N 1
ATOM 768 C CA . GLN A 1 104 ? 2.792 7.142 -4.831 1.00 92.56 104 GLN A CA 1
ATOM 769 C C . GLN A 1 104 ? 2.517 6.194 -3.658 1.00 92.56 104 GLN A C 1
ATOM 771 O O . GLN A 1 104 ? 1.468 6.275 -3.014 1.00 92.56 104 GLN A O 1
ATOM 776 N N . LEU A 1 105 ? 3.483 5.335 -3.331 1.00 92.12 105 LEU A N 1
ATOM 777 C CA . LEU A 1 105 ? 3.408 4.465 -2.169 1.00 92.12 105 LEU A CA 1
ATOM 778 C C . LEU A 1 105 ? 3.311 5.287 -0.883 1.00 92.12 105 LEU A C 1
ATOM 780 O O . LEU A 1 105 ? 2.428 5.031 -0.075 1.00 92.12 105 LEU A O 1
ATOM 784 N N . GLN A 1 106 ? 4.176 6.287 -0.696 1.00 93.38 106 GLN A N 1
ATOM 785 C CA . GLN A 1 106 ? 4.161 7.123 0.504 1.00 93.38 106 GLN A CA 1
ATOM 786 C C . GLN A 1 106 ? 2.815 7.834 0.690 1.00 93.38 106 GLN A C 1
ATOM 788 O O . GLN A 1 106 ? 2.283 7.838 1.798 1.00 93.38 106 GLN A O 1
ATOM 793 N N . LYS A 1 107 ? 2.240 8.380 -0.388 1.00 93.75 107 LYS A N 1
ATOM 794 C CA . LYS A 1 107 ? 0.898 8.973 -0.366 1.00 93.75 107 LYS A CA 1
ATOM 795 C C . LYS A 1 107 ? -0.139 7.955 0.112 1.00 93.75 107 LYS A C 1
ATOM 797 O O . LYS A 1 107 ? -0.842 8.212 1.080 1.00 93.75 107 LYS A O 1
ATOM 802 N N . SER A 1 108 ? -0.172 6.783 -0.516 1.00 92.44 108 SER A N 1
ATOM 803 C CA . SER A 1 108 ? -1.151 5.731 -0.212 1.00 92.44 108 SER A CA 1
ATOM 804 C C . SER A 1 108 ? -1.012 5.214 1.225 1.00 92.44 108 SER A C 1
ATOM 806 O O . SER A 1 108 ? -2.004 5.020 1.916 1.00 92.44 108 SER A O 1
ATOM 808 N N . LYS A 1 109 ? 0.220 5.068 1.727 1.00 92.69 109 LYS A N 1
ATOM 809 C CA . LYS A 1 109 ? 0.478 4.696 3.126 1.00 92.69 109 LYS A CA 1
ATOM 810 C C . LYS A 1 109 ? -0.007 5.740 4.122 1.00 92.69 109 LYS A C 1
ATOM 812 O O . LYS A 1 109 ? -0.483 5.379 5.193 1.00 92.69 109 LYS A O 1
ATOM 817 N N . ASN A 1 110 ? 0.140 7.022 3.801 1.00 94.75 110 ASN A N 1
ATOM 818 C CA . ASN A 1 110 ? -0.341 8.089 4.672 1.00 94.75 110 ASN A CA 1
ATOM 819 C C . ASN A 1 110 ? -1.870 8.062 4.784 1.00 94.75 110 ASN A C 1
ATOM 821 O O . ASN A 1 110 ? -2.382 8.209 5.889 1.00 94.75 110 ASN A O 1
ATOM 825 N N . GLU A 1 111 ? -2.574 7.801 3.680 1.00 92.88 111 GLU A N 1
ATOM 826 C CA . GLU A 1 111 ? -4.032 7.612 3.686 1.00 92.88 111 GLU A CA 1
ATOM 827 C C . GLU A 1 111 ? -4.436 6.399 4.534 1.00 92.88 111 GLU A C 1
ATOM 829 O O . GLU A 1 111 ? -5.271 6.514 5.428 1.00 92.88 111 GLU A O 1
ATOM 834 N N . LEU A 1 112 ? -3.776 5.249 4.348 1.00 92.81 112 LEU A N 1
ATOM 835 C CA . LEU A 1 112 ? -4.040 4.054 5.159 1.00 92.81 112 LEU A CA 1
ATOM 836 C C . LEU A 1 112 ? -3.799 4.299 6.657 1.00 92.81 112 LEU A C 1
ATOM 838 O O . LEU A 1 112 ? -4.598 3.871 7.487 1.00 92.81 112 LEU A O 1
ATOM 842 N N . LYS A 1 113 ? -2.744 5.039 7.016 1.00 93.12 113 LYS A N 1
ATOM 843 C CA . LYS A 1 113 ? -2.493 5.444 8.407 1.00 93.12 113 LYS A CA 1
ATOM 844 C C . LYS A 1 113 ? -3.541 6.411 8.947 1.00 93.12 113 LYS A C 1
ATOM 846 O O . LYS A 1 113 ? -3.872 6.344 10.126 1.00 93.12 113 LYS A O 1
ATOM 851 N N . ALA A 1 114 ? -4.049 7.327 8.127 1.00 94.25 114 ALA A N 1
ATOM 852 C CA . ALA A 1 114 ? -5.135 8.211 8.537 1.00 94.25 114 ALA A CA 1
ATOM 853 C C . ALA A 1 114 ? -6.406 7.407 8.854 1.00 94.25 114 ALA A C 1
ATOM 855 O O . ALA A 1 114 ? -7.020 7.637 9.894 1.00 94.25 114 ALA A O 1
ATOM 856 N N . ILE A 1 115 ? -6.731 6.412 8.023 1.00 92.38 115 ILE A N 1
ATOM 857 C CA . ILE A 1 115 ? -7.845 5.480 8.254 1.00 92.38 115 ILE A CA 1
ATOM 858 C C . ILE A 1 115 ? -7.632 4.677 9.545 1.00 92.38 115 ILE A C 1
ATOM 860 O O . ILE A 1 115 ? -8.552 4.557 10.352 1.00 92.38 115 ILE A O 1
ATOM 864 N N . GLU A 1 116 ? -6.425 4.154 9.770 1.00 91.62 116 GLU A N 1
ATOM 865 C CA . GLU A 1 116 ? -6.072 3.428 10.996 1.00 91.62 116 GLU A CA 1
ATOM 866 C C . GLU A 1 116 ? -6.267 4.294 12.248 1.00 91.62 116 GLU A C 1
ATOM 868 O O . GLU A 1 116 ? -6.906 3.875 13.212 1.00 91.62 116 GLU A O 1
ATOM 873 N N . ASN A 1 117 ? -5.769 5.531 12.219 1.00 93.00 117 ASN A N 1
ATOM 874 C CA . ASN A 1 117 ? -5.925 6.470 13.326 1.00 93.00 117 ASN A CA 1
ATOM 875 C C . ASN A 1 117 ? -7.398 6.805 13.581 1.00 93.00 117 ASN A C 1
ATOM 877 O O . ASN A 1 117 ? -7.816 6.888 14.734 1.00 93.00 117 ASN A O 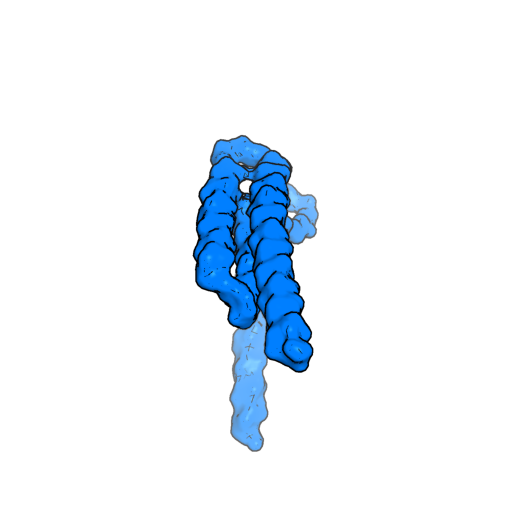1
ATOM 881 N N . GLU A 1 118 ? -8.199 6.970 12.527 1.00 91.06 118 GLU A N 1
ATOM 882 C CA . GLU A 1 118 ? -9.638 7.196 12.656 1.00 91.06 118 GLU A CA 1
ATOM 883 C C . GLU A 1 118 ? -10.340 5.992 13.301 1.00 91.06 118 GLU A C 1
ATOM 885 O O . GLU A 1 118 ? -11.151 6.174 14.211 1.00 91.06 118 GLU A O 1
ATOM 890 N N . ALA A 1 119 ? -9.992 4.766 12.897 1.00 89.44 119 ALA A N 1
ATOM 891 C CA . ALA A 1 119 ? -10.515 3.547 13.510 1.00 89.44 119 ALA A CA 1
ATOM 892 C C . ALA A 1 119 ? -10.181 3.483 15.008 1.00 89.44 119 ALA A C 1
ATOM 894 O O . ALA A 1 119 ? -11.062 3.227 15.829 1.00 89.44 119 ALA A O 1
ATOM 895 N N . LEU A 1 120 ? -8.929 3.779 15.376 1.00 89.25 120 LEU A N 1
ATOM 896 C CA . LEU A 1 120 ? -8.479 3.786 16.769 1.00 89.25 120 LEU A CA 1
ATOM 897 C C . LEU A 1 120 ? -9.202 4.843 17.608 1.00 89.25 120 LEU A C 1
ATOM 899 O O . LEU A 1 120 ? -9.615 4.553 18.728 1.00 89.25 120 LEU A O 1
ATOM 903 N N . LEU A 1 121 ? -9.396 6.050 17.071 1.00 90.38 121 LEU A N 1
ATOM 904 C CA . LEU A 1 121 ? -10.137 7.110 17.756 1.00 90.38 121 LEU A CA 1
ATOM 905 C C . LEU A 1 121 ? -11.598 6.714 17.991 1.00 90.38 121 LEU A C 1
ATOM 9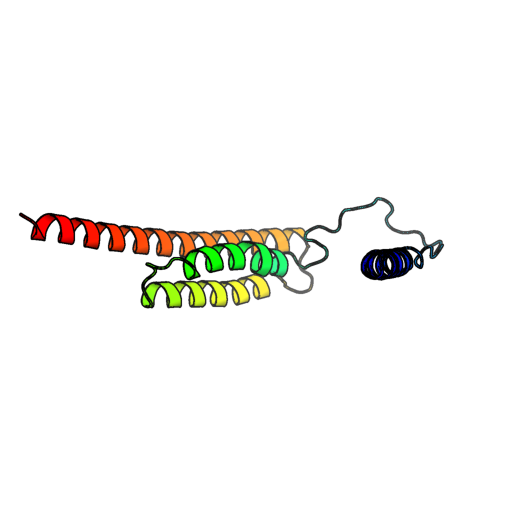07 O O . LEU A 1 121 ? -12.131 6.949 19.075 1.00 90.38 121 LEU A O 1
ATOM 911 N N . ARG A 1 122 ? -12.238 6.068 17.008 1.00 87.56 122 ARG A N 1
ATOM 912 C CA . ARG A 1 122 ? -13.609 5.560 17.152 1.00 87.56 122 ARG A CA 1
ATOM 913 C C . ARG A 1 122 ? -13.694 4.441 18.192 1.00 87.56 122 ARG A C 1
ATOM 915 O O . ARG A 1 122 ? -14.591 4.472 19.030 1.00 87.56 122 ARG A O 1
ATOM 922 N N . ALA A 1 123 ? -12.746 3.506 18.193 1.00 86.44 123 ALA A N 1
ATOM 923 C CA . ALA A 1 123 ? -12.688 2.438 19.191 1.00 86.44 123 ALA A CA 1
ATOM 924 C C . ALA A 1 123 ? -12.478 2.990 20.615 1.00 86.44 123 ALA A C 1
ATOM 926 O O . ALA A 1 123 ? -13.133 2.552 21.559 1.00 86.44 123 ALA A O 1
ATOM 927 N N . GLN A 1 124 ? -11.613 3.998 20.776 1.00 86.50 124 GLN A N 1
ATOM 928 C CA . GLN A 1 124 ? -11.406 4.676 22.061 1.00 86.50 124 GLN A CA 1
ATOM 929 C C . GLN A 1 124 ? -12.655 5.428 22.531 1.00 86.50 124 GLN A C 1
ATOM 931 O O . GLN A 1 124 ? -12.980 5.383 23.716 1.00 86.50 124 GLN A O 1
ATOM 936 N N . ALA A 1 125 ? -13.375 6.092 21.622 1.00 85.44 125 ALA A N 1
ATOM 937 C CA . ALA A 1 125 ? -14.632 6.758 21.952 1.00 85.44 125 ALA A CA 1
ATOM 938 C C . ALA A 1 125 ? -15.678 5.758 22.473 1.00 85.44 125 ALA A C 1
ATOM 940 O O . ALA A 1 125 ? -16.269 5.991 23.525 1.00 85.44 125 ALA A O 1
ATOM 941 N N . GLN A 1 126 ? -15.825 4.607 21.807 1.00 83.38 126 GLN A N 1
ATOM 942 C CA . GLN A 1 126 ? -16.731 3.537 22.239 1.00 83.38 126 GLN A CA 1
ATOM 943 C C . GLN A 1 126 ? -16.329 2.940 23.597 1.00 83.38 126 GLN A C 1
ATOM 945 O O . GLN A 1 126 ? -17.186 2.700 24.446 1.00 83.38 126 GLN A O 1
ATOM 950 N N . ALA A 1 127 ? -15.030 2.740 23.842 1.00 82.19 127 ALA A N 1
ATOM 951 C CA . ALA A 1 127 ? -14.534 2.271 25.137 1.00 82.19 127 ALA A CA 1
ATOM 952 C C . ALA A 1 127 ? -14.802 3.283 26.268 1.00 82.19 127 ALA A C 1
ATOM 954 O O . ALA A 1 127 ? -15.165 2.890 27.378 1.00 82.19 127 ALA A O 1
ATOM 955 N N . ASN A 1 128 ? -14.670 4.583 25.988 1.00 80.06 128 ASN A N 1
ATOM 956 C CA . ASN A 1 128 ? -14.945 5.645 26.957 1.00 80.06 128 ASN A CA 1
ATOM 957 C C . ASN A 1 128 ? -16.445 5.790 27.262 1.00 80.06 128 ASN A C 1
ATOM 959 O O . ASN A 1 128 ? -16.802 5.989 28.426 1.00 80.06 128 ASN A O 1
ATOM 963 N N . GLU A 1 129 ? -17.322 5.644 26.262 1.00 75.62 129 GLU A N 1
ATOM 964 C CA . GLU A 1 129 ? -18.780 5.581 26.466 1.00 75.62 129 GLU A CA 1
ATOM 965 C C . GLU A 1 129 ? -19.182 4.356 27.297 1.00 75.62 129 GLU A C 1
ATOM 967 O O . GLU A 1 129 ? -19.979 4.467 28.229 1.00 75.62 129 GLU A O 1
ATOM 972 N N . ALA A 1 130 ? -18.591 3.188 27.026 1.00 73.62 130 ALA A N 1
ATOM 973 C CA . ALA A 1 130 ? -18.846 1.982 27.809 1.00 73.62 130 ALA A CA 1
ATOM 974 C C . ALA A 1 130 ? -18.400 2.128 29.276 1.00 73.62 130 ALA A C 1
ATOM 976 O O . ALA A 1 130 ? -19.073 1.626 30.171 1.00 73.62 130 ALA A O 1
ATOM 977 N N . ALA A 1 131 ? -17.307 2.849 29.546 1.00 69.88 131 ALA A N 1
ATOM 978 C CA . ALA A 1 131 ? -16.827 3.101 30.905 1.00 69.88 131 ALA A CA 1
ATOM 979 C C . ALA A 1 131 ? -17.694 4.106 31.689 1.00 69.88 131 ALA A C 1
ATOM 981 O O . ALA A 1 131 ? -17.771 4.019 32.912 1.00 69.88 131 ALA A O 1
ATOM 982 N N . THR A 1 132 ? -18.359 5.046 31.008 1.00 67.06 132 THR A N 1
ATOM 983 C CA . THR A 1 132 ? -19.242 6.037 31.653 1.00 67.06 132 THR A CA 1
ATOM 984 C C . THR A 1 132 ? -20.651 5.509 31.921 1.00 67.06 132 THR A C 1
ATOM 986 O O . THR A 1 132 ? -21.302 5.999 32.835 1.00 67.06 132 THR A O 1
ATOM 989 N N . ASN A 1 133 ? -21.108 4.488 31.189 1.00 59.28 133 ASN A N 1
ATOM 990 C CA . ASN A 1 133 ? -22.436 3.878 31.362 1.00 59.28 133 ASN A CA 1
ATOM 991 C C . ASN A 1 133 ? -22.509 2.802 32.470 1.00 59.28 133 ASN A C 1
ATOM 993 O O . ASN A 1 133 ? -23.563 2.204 32.678 1.00 59.28 133 ASN A O 1
ATOM 997 N N . VAL A 1 134 ? -21.394 2.514 33.152 1.00 56.38 134 VAL A N 1
ATOM 998 C CA . VAL A 1 134 ? -21.291 1.501 34.227 1.00 56.38 134 VAL A CA 1
ATOM 999 C C . VAL A 1 134 ? -21.153 2.154 35.620 1.00 56.38 134 VAL A C 1
ATOM 1001 O O . VAL A 1 134 ? -20.934 1.459 36.611 1.00 56.38 134 VAL A O 1
ATOM 1004 N N . VAL A 1 135 ? -21.306 3.483 35.716 1.00 47.72 135 VAL A N 1
ATOM 1005 C CA . VAL A 1 135 ? -21.313 4.248 36.981 1.00 47.72 135 VAL A CA 1
ATOM 1006 C C . VAL A 1 135 ? -22.730 4.652 37.367 1.00 47.72 135 VAL A C 1
ATOM 1008 O O . VAL A 1 135 ? -23.461 5.143 36.480 1.00 47.72 135 VAL A O 1
#

Organism: Haematobia irritans (NCBI:txid7368)

pLDDT: mean 76.39, std 17.13, range [41.53, 94.75]

Radius of gyration: 24.24 Å; chains: 1; bounding box: 52×58×64 Å

Sequence (135 aa):
MKFLVVLGLVCALGLSQAQMNYGMGMGMGFGMGMKTPFAGMLPGQFFQTVVLQSEAGKLLLSPDLPEDLRQRVLDTVTLAEEGFANCSAPGALPWMQIRCSAFQLQKSKNELKAIENEALLRAQAQANEAATNVV

Foldseek 3Di:
DVVVVVVVVVVVVVVVVPDPDPPPDPDDDDDDDDPCPLNVDQLLCSCLPPPLCVLLVVQLPPPQQDPVLNVQSVVLSVVLNVQLVVLPDPPDDSVSSNVSSVVSSVVSVVSSVVSVVVSVVVVVVVVVVVVVVVD

Secondary structure (DSSP, 8-state):
-HHHHHHHHHHHHHGGGS-S--------S--S----GGGGS-HHHHIIIIIIHHHHHHHHT-TT--HHHHHHHHHHHHHHHHHHHHT--TT--HHHHHHHHHHHHHHHHHHHHHHHHHHHHHHHHHHHHHHHTT-